Protein AF-A0A3B9KFS7-F1 (afdb_monomer)

Mean predicted aligned error: 14.06 Å

Solvent-accessible surface area (backbone atoms only — not comparable to full-atom values): 6832 Å² total; per-residue (Å²): 142,83,80,79,72,79,88,44,82,87,77,55,56,77,92,74,56,89,86,84,89,65,78,84,72,54,78,88,74,50,74,68,55,48,54,50,52,53,54,54,49,53,51,52,48,53,51,28,61,74,73,72,48,94,77,81,91,76,92,80,77,81,92,85,81,87,84,87,86,78,83,78,91,71,73,99,80,67,72,74,62,66,70,54,71,81,70,79,83,85,84,87,133

Structure (mmCIF, N/CA/C/O backbone):
data_AF-A0A3B9KFS7-F1
#
_entry.id   AF-A0A3B9KFS7-F1
#
loop_
_atom_site.group_PDB
_atom_site.id
_atom_site.type_symbol
_atom_site.label_atom_id
_atom_site.label_alt_id
_atom_site.l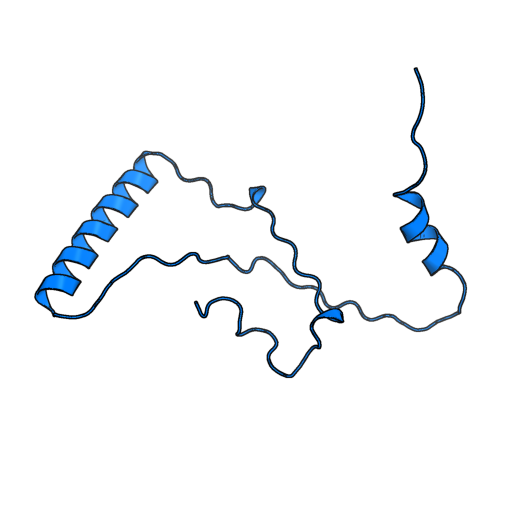abel_comp_id
_atom_site.label_asym_id
_atom_site.label_entity_id
_atom_site.label_seq_id
_atom_site.pdbx_PDB_ins_code
_atom_site.Cartn_x
_atom_site.Cartn_y
_atom_site.Cartn_z
_atom_site.occupancy
_atom_site.B_iso_or_equiv
_atom_site.auth_seq_id
_atom_site.auth_comp_id
_atom_site.auth_asym_id
_atom_site.auth_atom_id
_atom_site.pdbx_PDB_model_num
ATOM 1 N N . MET A 1 1 ? -8.259 -7.428 -1.381 1.00 32.88 1 MET A N 1
ATOM 2 C CA . MET A 1 1 ? -6.892 -7.045 -1.790 1.00 32.88 1 MET A CA 1
ATOM 3 C C . MET A 1 1 ? -7.002 -6.399 -3.169 1.00 32.88 1 MET A C 1
ATOM 5 O O . MET A 1 1 ? -7.025 -7.120 -4.153 1.00 32.88 1 MET A O 1
ATOM 9 N N . ILE A 1 2 ? -7.236 -5.081 -3.243 1.00 31.22 2 ILE A N 1
ATOM 10 C CA . ILE A 1 2 ? -7.615 -4.365 -4.485 1.00 31.22 2 ILE A CA 1
ATOM 11 C C . ILE A 1 2 ? -6.770 -3.091 -4.611 1.00 31.22 2 ILE A C 1
ATOM 13 O O . ILE A 1 2 ? -7.317 -2.001 -4.560 1.00 31.22 2 ILE A O 1
ATOM 17 N N . GLU A 1 3 ? -5.436 -3.176 -4.682 1.00 34.31 3 GLU A N 1
ATOM 18 C CA . GLU A 1 3 ? -4.622 -1.937 -4.745 1.00 34.31 3 GLU A CA 1
ATOM 19 C C . GLU A 1 3 ? -3.546 -1.907 -5.853 1.00 34.31 3 GLU A C 1
ATOM 21 O O . GLU A 1 3 ? -2.873 -0.898 -6.005 1.00 34.31 3 GLU A O 1
ATOM 26 N N . PHE A 1 4 ? -3.487 -2.911 -6.750 1.00 45.66 4 PHE A N 1
ATOM 27 C CA . PHE A 1 4 ? -2.748 -2.828 -8.042 1.00 45.66 4 PHE A CA 1
ATOM 28 C C . PHE A 1 4 ? -3.615 -3.103 -9.271 1.00 45.66 4 PHE A C 1
ATOM 30 O O . PHE A 1 4 ? -3.127 -3.072 -10.397 1.00 45.66 4 PHE A O 1
ATOM 37 N N . GLU A 1 5 ? -4.915 -3.338 -9.088 1.00 38.62 5 GLU A N 1
ATOM 38 C CA . GLU A 1 5 ? -5.811 -3.730 -10.183 1.00 38.62 5 GLU A CA 1
ATOM 39 C C . GLU A 1 5 ? -6.169 -2.591 -11.162 1.00 38.62 5 GLU A C 1
ATOM 41 O O . GLU A 1 5 ? -6.898 -2.838 -12.122 1.00 38.62 5 GLU A O 1
ATOM 46 N N . ILE A 1 6 ? -5.685 -1.356 -10.962 1.00 47.53 6 ILE A N 1
ATOM 47 C CA . ILE A 1 6 ? -6.344 -0.168 -11.541 1.00 47.53 6 ILE A CA 1
ATOM 48 C C . ILE A 1 6 ? -5.611 0.493 -12.724 1.00 47.53 6 ILE A C 1
ATOM 50 O O . ILE A 1 6 ? -6.243 1.257 -13.442 1.00 47.53 6 ILE A O 1
ATOM 54 N N . LEU A 1 7 ? -4.346 0.189 -13.043 1.00 51.28 7 LEU A N 1
ATOM 55 C CA . LEU A 1 7 ? -3.695 0.904 -14.164 1.00 51.28 7 LEU A CA 1
ATOM 56 C C . LEU A 1 7 ? -3.876 0.273 -15.555 1.00 51.28 7 LEU A C 1
ATOM 58 O O . LEU A 1 7 ? -3.604 0.945 -16.545 1.00 51.28 7 LEU A O 1
ATOM 62 N N . ALA A 1 8 ? -4.349 -0.974 -15.679 1.00 51.06 8 ALA A N 1
ATOM 63 C CA . ALA A 1 8 ? -4.336 -1.639 -16.991 1.00 51.06 8 ALA A CA 1
ATOM 64 C C . ALA A 1 8 ? -5.400 -2.721 -17.226 1.00 51.06 8 ALA A C 1
ATOM 66 O O . ALA A 1 8 ? -5.225 -3.544 -18.127 1.00 51.06 8 ALA A O 1
ATOM 67 N N . ARG A 1 9 ? -6.505 -2.772 -16.470 1.00 46.72 9 ARG A N 1
ATOM 68 C CA . ARG A 1 9 ? -7.557 -3.755 -16.779 1.00 46.72 9 ARG A CA 1
ATOM 69 C C . ARG A 1 9 ? -8.163 -3.471 -18.159 1.00 46.72 9 ARG A C 1
ATOM 71 O O . ARG A 1 9 ? -8.932 -2.534 -18.327 1.00 46.72 9 AR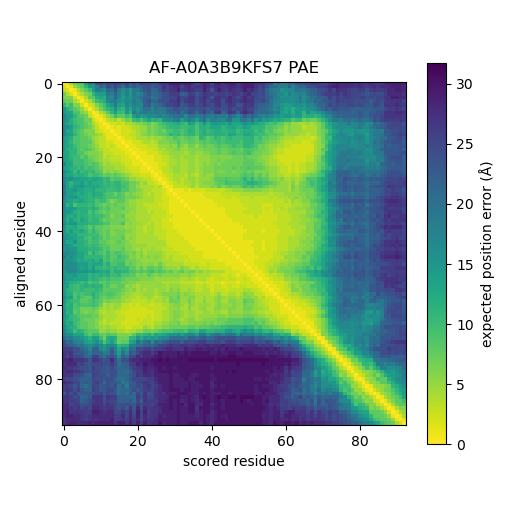G A O 1
ATOM 78 N N . GLY A 1 10 ? -7.785 -4.300 -19.134 1.00 57.88 10 GLY A N 1
ATOM 79 C CA . GLY A 1 10 ? -8.290 -4.292 -20.509 1.00 57.88 10 GLY A CA 1
ATOM 80 C C . GLY A 1 10 ? -7.387 -3.626 -21.554 1.00 57.88 10 GLY A C 1
ATOM 81 O O . GLY A 1 10 ? -7.647 -3.808 -22.738 1.00 57.88 10 GLY A O 1
ATOM 82 N N . LEU A 1 11 ? -6.332 -2.902 -21.154 1.00 69.69 11 LEU A N 1
ATOM 83 C CA . LEU A 1 11 ? -5.448 -2.193 -22.098 1.00 69.69 11 LEU A CA 1
ATOM 84 C C . LEU A 1 11 ? -4.188 -2.980 -22.461 1.00 69.69 11 LEU A C 1
ATOM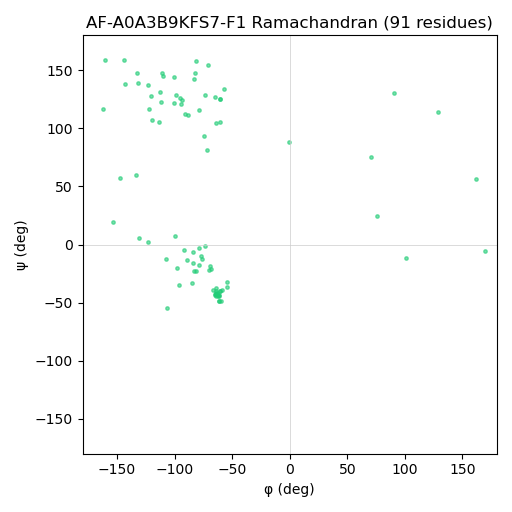 86 O O . LEU A 1 11 ? -3.738 -2.924 -23.601 1.00 69.69 11 LEU A O 1
ATOM 90 N N . TYR A 1 12 ? -3.645 -3.733 -21.506 1.00 71.06 12 TYR A N 1
ATOM 91 C CA . TYR A 1 12 ? -2.436 -4.524 -21.698 1.00 71.06 12 TYR A CA 1
ATOM 92 C C . TYR A 1 12 ? -2.657 -5.941 -21.181 1.00 71.06 12 TYR A C 1
ATOM 94 O O . TYR A 1 12 ? -3.275 -6.157 -20.135 1.00 71.06 12 TYR A O 1
ATOM 102 N N . ARG A 1 13 ? -2.153 -6.922 -21.924 1.00 75.44 13 ARG A N 1
ATOM 103 C CA . ARG A 1 13 ? -2.051 -8.303 -21.460 1.00 75.44 13 ARG A CA 1
ATOM 104 C C . ARG A 1 13 ? -0.955 -8.405 -20.388 1.00 75.44 13 ARG A C 1
ATOM 106 O O . ARG A 1 13 ? -0.029 -7.593 -20.401 1.00 75.44 13 ARG A O 1
ATOM 113 N N . PRO A 1 14 ? -1.011 -9.393 -19.478 1.00 74.50 14 PRO A N 1
ATOM 114 C CA . PRO A 1 14 ? -0.002 -9.545 -18.426 1.00 74.50 14 PRO A CA 1
ATOM 115 C C . PRO A 1 14 ? 1.445 -9.633 -18.937 1.00 74.50 14 PRO A C 1
ATOM 117 O O . PRO A 1 14 ? 2.354 -9.152 -18.275 1.00 74.50 14 PRO A O 1
ATOM 120 N N . ASP A 1 15 ? 1.665 -10.204 -20.121 1.00 79.81 15 ASP A N 1
ATOM 121 C CA . ASP A 1 15 ? 2.972 -10.315 -20.781 1.00 79.81 15 ASP A CA 1
ATOM 122 C C . ASP A 1 15 ? 3.459 -9.007 -21.430 1.00 79.81 15 ASP A C 1
ATOM 124 O O . ASP A 1 15 ? 4.630 -8.896 -21.782 1.00 79.81 15 ASP A O 1
ATOM 128 N N . GLN A 1 16 ? 2.587 -8.003 -21.562 1.00 76.81 16 GLN A N 1
ATOM 129 C CA . GLN A 1 16 ? 2.917 -6.678 -22.098 1.00 76.81 16 GLN A CA 1
ATOM 130 C C . GLN A 1 16 ? 3.329 -5.680 -21.008 1.00 76.81 16 GLN A C 1
ATOM 132 O O . GLN A 1 16 ? 3.703 -4.552 -21.325 1.00 76.81 16 GLN A O 1
ATOM 137 N N . VAL A 1 17 ? 3.254 -6.069 -19.731 1.00 77.38 17 VAL A N 1
ATOM 138 C CA . VAL A 1 17 ? 3.564 -5.198 -18.594 1.00 77.38 17 VAL A CA 1
ATOM 139 C C . VAL A 1 17 ? 4.668 -5.825 -17.755 1.00 77.38 17 VAL A C 1
ATOM 141 O O . VAL A 1 17 ? 4.485 -6.868 -17.135 1.00 77.38 17 VAL A O 1
ATOM 144 N N . ALA A 1 18 ? 5.812 -5.150 -17.683 1.00 82.94 18 ALA A N 1
ATOM 145 C CA . ALA A 1 18 ? 6.851 -5.467 -16.714 1.00 82.94 18 ALA A CA 1
ATOM 146 C C . ALA A 1 18 ? 6.670 -4.582 -15.473 1.00 82.94 18 ALA A C 1
ATOM 148 O O . ALA A 1 18 ? 6.702 -3.357 -15.572 1.00 82.94 18 ALA A O 1
ATOM 149 N N . ILE A 1 19 ? 6.481 -5.201 -14.305 1.00 82.88 19 ILE A N 1
ATOM 150 C CA . ILE A 1 19 ? 6.391 -4.501 -13.018 1.00 82.88 19 ILE A CA 1
ATOM 151 C C . ILE A 1 19 ? 7.620 -4.864 -12.195 1.00 82.88 19 ILE A C 1
ATOM 153 O O . ILE A 1 19 ? 7.852 -6.036 -11.901 1.00 82.88 19 ILE A O 1
ATOM 157 N N . THR A 1 20 ? 8.372 -3.849 -11.785 1.00 86.12 20 THR A N 1
ATOM 158 C CA . THR A 1 20 ? 9.524 -4.010 -10.897 1.00 86.12 20 THR A CA 1
ATOM 159 C C . THR A 1 20 ? 9.221 -3.351 -9.563 1.00 86.12 20 THR A C 1
ATOM 161 O O . THR A 1 20 ? 8.777 -2.206 -9.511 1.00 86.12 20 THR A O 1
ATOM 164 N N . TYR A 1 21 ? 9.478 -4.075 -8.476 1.00 84.50 21 TYR A N 1
ATOM 165 C CA . TYR A 1 21 ? 9.431 -3.527 -7.128 1.00 84.50 21 TYR A CA 1
ATOM 166 C C . TYR A 1 21 ? 10.848 -3.219 -6.648 1.00 84.50 21 TYR A C 1
ATOM 168 O O . TYR A 1 21 ? 11.686 -4.117 -6.574 1.00 84.50 21 TYR A O 1
ATOM 176 N N . ASP A 1 22 ? 11.091 -1.958 -6.298 1.00 85.06 22 ASP A N 1
ATOM 177 C CA . ASP A 1 22 ? 12.355 -1.512 -5.720 1.00 85.06 22 ASP A CA 1
ATOM 178 C C . ASP A 1 22 ? 12.141 -1.048 -4.264 1.00 85.06 22 ASP A C 1
ATOM 180 O O . ASP A 1 22 ? 11.586 0.033 -4.028 1.00 85.06 22 ASP A O 1
ATOM 184 N N . PRO A 1 23 ? 12.563 -1.843 -3.261 1.00 83.25 23 PRO A N 1
ATOM 185 C CA . PRO A 1 23 ? 12.412 -1.484 -1.855 1.00 83.25 23 PRO A CA 1
ATOM 186 C C . PRO A 1 23 ? 13.301 -0.308 -1.432 1.00 83.25 23 PRO A C 1
ATOM 188 O O . PRO A 1 23 ? 13.013 0.307 -0.405 1.00 83.25 23 PRO A O 1
ATOM 191 N N . SER A 1 24 ? 14.352 0.024 -2.191 1.00 87.31 24 SER A N 1
ATOM 192 C CA . SER A 1 24 ? 15.244 1.147 -1.877 1.00 87.31 24 SER A CA 1
ATOM 193 C C . SER A 1 24 ? 14.556 2.505 -2.038 1.00 87.31 24 SER A C 1
ATOM 195 O O . SER A 1 24 ? 14.942 3.478 -1.397 1.00 87.31 24 SER A O 1
ATOM 197 N N . LEU A 1 25 ? 13.473 2.559 -2.821 1.00 83.81 25 LEU A N 1
ATOM 198 C CA . LEU A 1 25 ? 12.663 3.758 -3.026 1.00 83.81 25 LEU A CA 1
ATOM 199 C C . LEU A 1 25 ? 11.700 4.042 -1.867 1.00 83.81 25 LEU A C 1
ATOM 201 O O . LEU A 1 25 ? 10.978 5.044 -1.903 1.00 83.81 25 LEU A O 1
ATOM 205 N N . ARG A 1 26 ? 11.638 3.180 -0.844 1.00 81.94 26 ARG A N 1
ATOM 206 C CA . ARG A 1 26 ? 10.824 3.443 0.348 1.00 81.94 26 ARG A CA 1
ATOM 207 C C . ARG A 1 26 ? 11.247 4.767 0.974 1.00 81.94 26 ARG A C 1
ATOM 209 O O . ARG A 1 26 ? 12.431 5.042 1.137 1.00 81.94 26 ARG A O 1
ATOM 216 N N . MET A 1 27 ? 10.258 5.591 1.321 1.00 80.44 27 MET A N 1
ATOM 217 C CA . MET A 1 27 ? 10.530 6.830 2.040 1.00 80.44 27 MET A CA 1
ATOM 218 C C . MET A 1 27 ? 11.187 6.469 3.379 1.00 80.44 27 MET A C 1
ATOM 220 O O . MET A 1 27 ? 10.608 5.665 4.114 1.00 80.44 27 MET A O 1
ATOM 224 N N . PRO A 1 28 ? 12.365 7.024 3.704 1.00 82.56 28 PRO A N 1
ATOM 225 C CA . PRO A 1 28 ? 12.974 6.788 5.001 1.00 82.56 28 PRO A CA 1
ATOM 226 C C . PRO A 1 28 ? 12.047 7.301 6.103 1.00 82.56 28 PRO A C 1
ATOM 228 O O . PRO A 1 28 ? 11.659 8.470 6.096 1.00 82.56 28 PRO A O 1
ATOM 231 N N . THR A 1 29 ? 11.696 6.440 7.054 1.00 85.69 29 THR A N 1
ATOM 232 C CA . THR A 1 29 ? 10.983 6.845 8.265 1.00 85.69 29 THR A CA 1
ATOM 233 C C . THR A 1 29 ? 11.986 7.003 9.399 1.00 85.69 29 THR A C 1
ATOM 235 O O . THR A 1 29 ? 12.816 6.133 9.659 1.00 85.69 29 THR A O 1
ATOM 238 N N . THR A 1 30 ? 11.946 8.150 10.074 1.00 92.19 30 THR A N 1
ATOM 239 C CA . THR A 1 30 ? 12.669 8.321 11.337 1.00 92.19 30 THR A CA 1
ATOM 240 C C . THR A 1 30 ? 11.839 7.719 12.475 1.00 92.19 30 THR A C 1
ATOM 242 O O . THR A 1 30 ? 10.613 7.638 12.352 1.00 92.19 30 THR A O 1
ATOM 245 N N . PRO A 1 31 ? 12.450 7.353 13.616 1.00 94.31 31 PRO A N 1
ATOM 246 C CA . PRO A 1 31 ? 11.696 6.864 14.772 1.00 94.31 31 PRO A CA 1
ATOM 247 C C . PRO A 1 31 ? 10.592 7.830 15.230 1.00 94.31 31 PRO A C 1
ATOM 249 O O . PRO A 1 31 ? 9.501 7.402 15.587 1.00 94.31 31 PRO A O 1
ATOM 252 N N . ALA A 1 32 ? 10.840 9.143 15.155 1.00 94.00 32 ALA A N 1
ATOM 253 C CA . ALA A 1 32 ? 9.846 10.160 15.499 1.00 94.00 32 ALA A CA 1
ATOM 254 C C . ALA A 1 32 ? 8.630 10.136 14.556 1.00 94.00 32 ALA A C 1
ATOM 256 O O . ALA A 1 32 ? 7.494 10.233 15.015 1.00 94.00 32 ALA A O 1
ATOM 257 N N . ILE A 1 33 ? 8.864 9.967 13.249 1.00 90.44 33 ILE A N 1
ATOM 258 C CA . ILE A 1 33 ? 7.787 9.838 12.258 1.00 90.44 33 ILE A CA 1
ATOM 259 C C . ILE A 1 33 ? 6.995 8.553 12.507 1.00 90.44 33 ILE A C 1
ATOM 261 O O . ILE A 1 33 ? 5.768 8.596 12.477 1.00 90.44 33 ILE A O 1
ATOM 265 N N . GLN A 1 34 ? 7.670 7.440 12.805 1.00 91.88 34 GLN A N 1
ATOM 266 C CA . GLN A 1 34 ? 6.994 6.174 13.092 1.00 91.88 34 GLN A CA 1
ATOM 267 C C . GLN A 1 34 ? 6.079 6.290 14.316 1.00 91.88 34 GLN A C 1
ATOM 269 O O . GLN A 1 34 ? 4.899 5.969 14.227 1.00 91.88 34 GLN A O 1
ATOM 274 N N . HIS A 1 35 ? 6.579 6.844 15.424 1.00 95.31 35 HIS A N 1
ATOM 275 C CA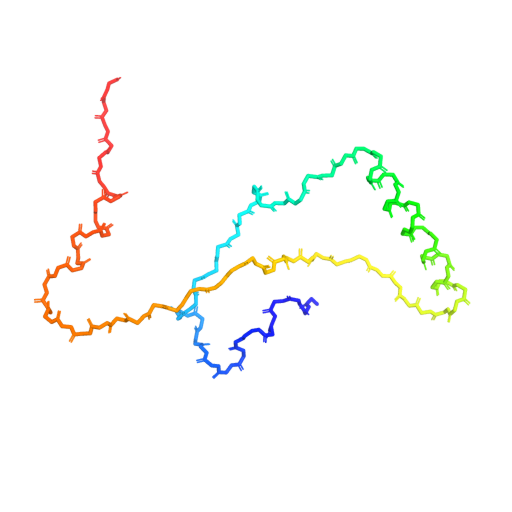 . HIS A 1 35 ? 5.763 7.055 16.621 1.00 95.31 35 HIS A CA 1
ATOM 276 C C . HIS A 1 35 ? 4.547 7.948 16.364 1.00 95.31 35 HIS A C 1
ATOM 278 O O . HIS A 1 35 ? 3.462 7.683 16.883 1.00 95.31 35 HIS A O 1
ATOM 284 N N . TRP A 1 36 ? 4.710 8.997 15.556 1.00 95.56 36 TRP A N 1
ATOM 285 C CA . TRP A 1 36 ? 3.593 9.849 15.160 1.00 95.56 36 TRP A CA 1
ATOM 286 C C . TRP A 1 36 ? 2.558 9.092 14.312 1.00 95.56 36 TRP A C 1
ATOM 288 O O . TRP A 1 36 ? 1.359 9.220 14.564 1.00 95.56 36 TRP A O 1
ATOM 298 N N . MET A 1 37 ? 3.002 8.273 13.352 1.00 94.00 37 MET A N 1
ATOM 299 C CA . MET A 1 37 ? 2.115 7.434 12.540 1.00 94.00 37 MET A CA 1
ATOM 300 C C . MET A 1 37 ? 1.333 6.437 13.400 1.00 94.00 37 MET A C 1
ATOM 302 O O . MET A 1 37 ? 0.121 6.308 13.224 1.00 94.00 37 MET A O 1
ATOM 306 N N . ASP A 1 38 ? 1.996 5.791 14.360 1.00 95.44 38 ASP A N 1
ATOM 307 C CA . ASP A 1 38 ? 1.373 4.822 15.265 1.00 95.44 38 ASP A CA 1
ATOM 308 C C . ASP A 1 38 ? 0.306 5.491 16.146 1.00 95.44 38 ASP A C 1
ATOM 310 O O . ASP A 1 38 ? -0.808 4.981 16.280 1.00 95.44 38 ASP A O 1
ATOM 314 N N . ALA A 1 39 ? 0.607 6.668 16.708 1.00 97.38 39 ALA A N 1
ATOM 315 C CA . ALA A 1 39 ? -0.345 7.427 17.518 1.00 97.38 39 ALA A CA 1
ATOM 316 C C . ALA A 1 39 ? -1.577 7.854 16.702 1.00 97.38 39 ALA A C 1
ATOM 318 O O . ALA A 1 39 ? -2.714 7.705 17.157 1.00 97.38 39 ALA A O 1
ATOM 319 N N . LEU A 1 40 ? -1.359 8.333 15.473 1.00 96.69 40 LEU A N 1
ATOM 320 C CA . LEU A 1 40 ? -2.437 8.705 14.560 1.00 96.69 40 LEU A CA 1
ATOM 321 C C . LEU A 1 40 ? -3.297 7.494 14.174 1.00 96.69 40 LEU A C 1
ATOM 323 O O . LEU A 1 40 ? -4.521 7.609 14.089 1.00 96.69 40 LEU A O 1
ATOM 327 N N . TRP A 1 41 ? -2.679 6.334 13.947 1.00 95.06 41 TRP A N 1
ATOM 328 C CA . TRP A 1 41 ? -3.396 5.096 13.658 1.00 95.06 41 TRP A CA 1
ATOM 329 C C . TRP A 1 41 ? -4.310 4.688 14.816 1.00 95.06 41 TRP A C 1
ATOM 331 O O . TRP A 1 41 ? -5.497 4.449 14.596 1.00 95.06 41 TRP A O 1
ATOM 341 N N . GLN A 1 42 ? -3.796 4.685 16.050 1.00 96.81 42 GLN A N 1
ATOM 342 C CA . GLN A 1 42 ? -4.591 4.349 17.237 1.00 96.81 42 GLN A CA 1
ATOM 343 C C . GLN A 1 42 ? -5.775 5.301 17.431 1.00 96.81 42 GLN A C 1
ATOM 345 O O . GLN A 1 42 ? -6.882 4.855 17.732 1.00 96.81 42 GLN A O 1
ATOM 350 N N . GLN A 1 43 ? -5.574 6.601 17.192 1.00 97.75 43 GLN A N 1
ATOM 351 C CA . GLN A 1 43 ? -6.660 7.579 17.238 1.00 97.75 43 GLN A CA 1
ATOM 352 C C . GLN A 1 43 ? -7.763 7.243 16.225 1.00 97.75 43 GLN A C 1
ATOM 354 O O . GLN A 1 43 ? -8.939 7.204 16.584 1.00 97.75 43 GLN A O 1
ATOM 359 N N . LYS A 1 44 ? -7.396 6.965 14.968 1.00 96.62 44 LYS A N 1
ATOM 360 C CA . LYS A 1 44 ? -8.368 6.610 13.922 1.00 96.62 44 LYS A CA 1
ATOM 361 C C . LYS A 1 44 ? -9.087 5.302 14.223 1.00 96.62 44 LYS A C 1
ATOM 363 O O . LYS A 1 44 ? -10.281 5.201 13.962 1.00 96.62 44 LYS A O 1
ATOM 368 N N . LEU A 1 45 ? -8.382 4.322 14.783 1.00 96.38 45 LEU A N 1
ATOM 369 C CA . LEU A 1 45 ? -8.973 3.046 15.167 1.00 96.38 45 LEU A CA 1
ATOM 370 C C . LEU A 1 45 ? -10.022 3.226 16.269 1.00 96.38 45 LEU A C 1
ATOM 372 O O . LEU A 1 45 ? -11.106 2.660 16.166 1.00 96.38 45 LEU A O 1
ATOM 376 N N . ALA A 1 46 ? -9.739 4.056 17.277 1.00 96.56 46 ALA A N 1
ATOM 377 C CA . ALA A 1 46 ? -10.709 4.393 18.315 1.00 96.56 46 ALA A CA 1
ATOM 378 C C . ALA A 1 46 ? -11.949 5.097 17.735 1.00 96.56 46 ALA A C 1
ATOM 380 O O . ALA A 1 46 ? -13.072 4.728 18.073 1.00 96.56 46 ALA A O 1
ATOM 381 N N . SER A 1 47 ? -11.766 6.058 16.822 1.00 97.00 47 SER A N 1
ATOM 382 C CA . SER A 1 47 ? -12.884 6.721 16.133 1.00 97.00 47 SER A CA 1
ATOM 383 C C . SER A 1 47 ? -13.712 5.743 15.294 1.00 97.00 47 SER A C 1
ATOM 385 O O . SER A 1 47 ? -14.934 5.732 15.394 1.00 97.00 47 SER A O 1
ATOM 387 N N . ALA A 1 48 ? -13.065 4.858 14.532 1.00 96.19 48 ALA A N 1
ATOM 388 C CA . ALA A 1 48 ? -13.746 3.835 13.741 1.00 96.19 48 ALA A CA 1
ATOM 389 C C . ALA A 1 48 ? -14.568 2.869 14.609 1.00 96.19 48 ALA A C 1
ATOM 391 O O . ALA A 1 48 ? -15.703 2.537 14.270 1.00 96.19 48 ALA A O 1
ATOM 392 N N . GLN A 1 49 ? -14.027 2.472 15.766 1.00 94.19 49 GLN A N 1
ATOM 393 C CA . GLN A 1 49 ? -14.746 1.655 16.745 1.00 94.19 49 GLN A CA 1
ATOM 394 C C . GLN A 1 49 ? -15.978 2.376 17.305 1.00 94.19 49 GLN A C 1
ATOM 396 O O . GLN A 1 49 ? -17.027 1.753 17.450 1.00 94.19 49 GLN A O 1
ATOM 401 N N . GLN A 1 50 ? -15.869 3.675 17.598 1.00 96.12 50 GLN A N 1
ATOM 402 C CA . GLN A 1 50 ? -16.991 4.484 18.086 1.00 96.12 50 GLN A CA 1
ATOM 403 C C . GLN A 1 50 ? -18.086 4.664 17.027 1.00 96.12 50 GLN A C 1
ATOM 405 O O . GLN A 1 50 ? -19.268 4.609 17.352 1.00 96.12 50 GLN A O 1
ATOM 410 N N . GLU A 1 51 ? -17.698 4.858 15.768 1.00 96.12 51 GLU A N 1
ATOM 411 C CA . GLU A 1 51 ? -18.614 5.068 14.640 1.00 96.12 51 GLU A CA 1
ATOM 412 C C . GLU A 1 51 ? -19.143 3.755 14.034 1.00 96.12 51 GLU A C 1
ATOM 414 O O . GLU A 1 51 ? -20.037 3.772 13.189 1.00 96.12 51 GLU A O 1
ATOM 419 N N . GLY A 1 52 ? -18.630 2.605 14.482 1.00 95.00 52 GLY A N 1
ATOM 420 C CA . GLY A 1 52 ? -19.138 1.286 14.112 1.00 95.00 52 GLY A CA 1
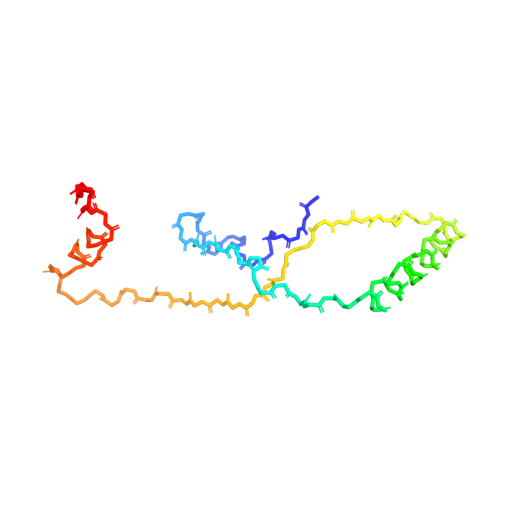ATOM 421 C C . GLY A 1 52 ? -18.760 0.826 12.703 1.00 95.00 52 GLY A C 1
ATOM 422 O O . GLY A 1 52 ? -19.458 -0.021 12.144 1.00 95.00 52 GLY A O 1
ATOM 423 N N . TYR A 1 53 ? -17.670 1.344 12.125 1.00 94.50 53 TYR A N 1
ATOM 424 C CA . TYR A 1 53 ? -17.146 0.858 10.846 1.00 94.50 53 TYR A CA 1
ATOM 425 C C . TYR A 1 53 ? -15.800 0.135 11.012 1.00 94.50 53 TYR A C 1
ATOM 427 O O . TYR A 1 53 ? -14.997 0.480 11.882 1.00 94.50 53 TYR A O 1
ATOM 435 N N . PRO A 1 54 ? -15.518 -0.884 10.181 1.00 90.31 54 PRO A N 1
A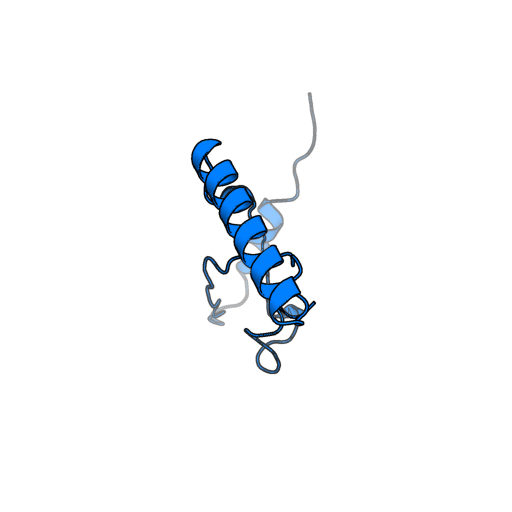TOM 436 C CA . PRO A 1 54 ? -14.246 -1.586 10.227 1.00 90.31 54 PRO A CA 1
ATOM 437 C C . PRO A 1 54 ? -13.128 -0.723 9.633 1.00 90.31 54 PRO A C 1
ATOM 439 O O . PRO A 1 54 ? -13.221 -0.259 8.497 1.00 90.31 54 PRO A O 1
ATOM 442 N N . LEU A 1 55 ? -12.036 -0.572 10.381 1.00 92.38 55 LEU A N 1
ATOM 443 C CA . LEU A 1 55 ? -10.777 -0.001 9.909 1.00 92.38 55 LEU A CA 1
ATOM 444 C C . LEU A 1 55 ? -9.673 -1.049 10.076 1.00 92.38 55 LEU A C 1
ATOM 446 O O . LEU A 1 55 ? -9.516 -1.618 11.155 1.00 92.38 55 LEU A O 1
ATOM 450 N N . TYR A 1 56 ? -8.922 -1.323 9.011 1.00 87.62 56 TYR A N 1
ATOM 451 C CA . TYR A 1 56 ? -7.873 -2.342 8.992 1.00 87.62 56 TYR A CA 1
ATOM 452 C C . TYR A 1 56 ? -6.686 -1.900 8.136 1.00 87.62 56 TYR A C 1
ATOM 454 O O . TYR A 1 56 ? -6.809 -1.031 7.273 1.00 87.62 56 TYR A O 1
ATOM 462 N N . GLU A 1 57 ? -5.529 -2.502 8.390 1.00 86.00 57 GLU A N 1
ATOM 463 C CA . GLU A 1 57 ? -4.309 -2.256 7.626 1.00 86.00 57 GLU A CA 1
ATOM 464 C C . GLU A 1 57 ? -4.282 -3.108 6.345 1.00 86.00 57 GLU A C 1
ATOM 466 O O . GLU A 1 57 ? -4.710 -4.264 6.332 1.00 86.00 57 GLU A O 1
ATOM 471 N N . SER A 1 58 ? -3.768 -2.532 5.258 1.00 83.75 58 SER A N 1
ATOM 472 C CA . SER A 1 58 ? -3.558 -3.193 3.966 1.00 83.75 58 SER A CA 1
ATOM 473 C C . SER A 1 58 ? -2.155 -2.878 3.462 1.00 83.75 58 SER A C 1
ATOM 475 O O . SER A 1 58 ? -1.623 -1.793 3.703 1.00 83.75 58 SER A O 1
ATOM 477 N N . GLN A 1 59 ? -1.550 -3.819 2.737 1.00 80.50 59 GLN A N 1
ATOM 478 C CA . GLN A 1 59 ? -0.283 -3.562 2.066 1.00 80.50 59 GLN A CA 1
ATOM 479 C C . GLN A 1 59 ? -0.519 -2.770 0.781 1.00 80.50 59 GLN A C 1
ATOM 481 O O . GLN A 1 59 ? -1.103 -3.274 -0.180 1.00 80.50 59 GLN A O 1
ATOM 486 N N . LEU A 1 60 ? 0.009 -1.548 0.765 1.00 78.75 60 LEU A N 1
ATOM 487 C CA . LEU A 1 60 ? 0.048 -0.678 -0.403 1.00 78.75 60 LEU A CA 1
ATOM 488 C C . LEU A 1 60 ? 1.429 -0.716 -1.044 1.00 78.75 60 LEU A C 1
ATOM 490 O O . LEU A 1 60 ? 2.452 -0.717 -0.360 1.00 78.75 60 LEU A O 1
ATOM 494 N N . PHE A 1 61 ? 1.461 -0.648 -2.367 1.00 79.88 61 PHE A N 1
ATOM 495 C CA . PHE A 1 61 ? 2.662 -0.305 -3.119 1.00 79.88 61 PHE A CA 1
ATOM 496 C C . PHE A 1 61 ? 2.475 1.079 -3.744 1.00 79.88 61 PHE A C 1
ATOM 498 O O . PHE A 1 61 ? 1.380 1.489 -4.130 1.00 79.88 61 PHE A O 1
ATOM 505 N N . ARG A 1 62 ? 3.565 1.835 -3.818 1.00 81.50 62 ARG A N 1
ATOM 506 C CA . ARG A 1 62 ? 3.549 3.195 -4.347 1.00 81.50 62 ARG A CA 1
ATOM 507 C C . ARG A 1 62 ? 3.940 3.167 -5.817 1.00 81.50 62 ARG A C 1
ATOM 509 O O . ARG A 1 62 ? 5.015 2.674 -6.149 1.00 81.50 62 ARG A O 1
ATOM 516 N N . PHE A 1 63 ? 3.108 3.743 -6.678 1.00 83.44 63 PHE A N 1
ATOM 517 C CA . PHE A 1 63 ? 3.503 4.033 -8.051 1.00 83.44 63 PHE A CA 1
ATOM 518 C C . PHE A 1 63 ? 4.629 5.074 -8.055 1.00 83.44 63 PHE A C 1
ATOM 520 O O . PHE A 1 63 ? 4.502 6.125 -7.428 1.00 83.44 63 PHE A O 1
ATOM 527 N N . VAL A 1 64 ? 5.736 4.764 -8.72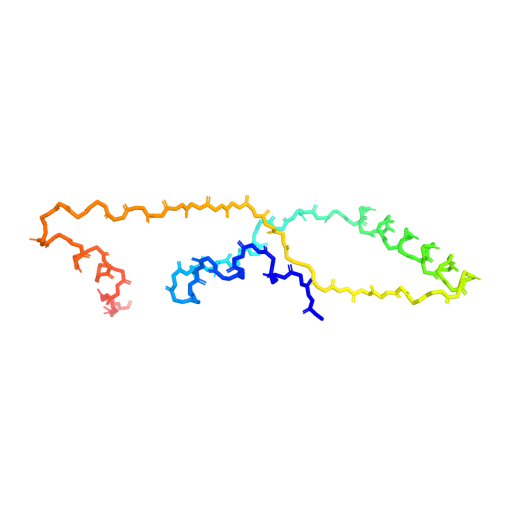9 1.00 85.00 64 VAL A N 1
ATOM 528 C CA . VAL A 1 64 ? 6.889 5.669 -8.845 1.00 85.00 64 VAL A CA 1
ATOM 529 C C . VAL A 1 64 ? 6.956 6.262 -10.245 1.00 85.00 64 VAL A C 1
ATOM 5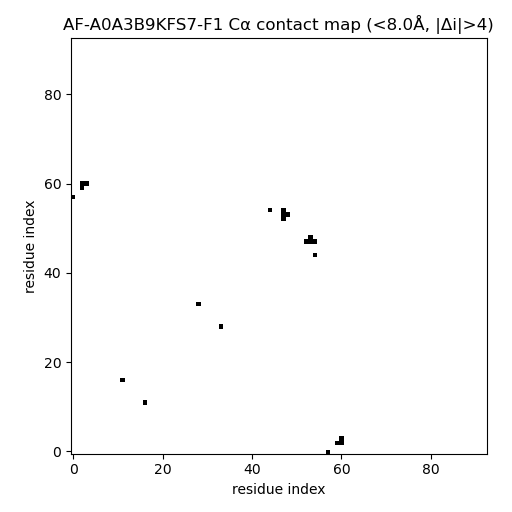31 O O . VAL A 1 64 ? 7.009 7.479 -10.391 1.00 85.00 64 VAL A O 1
ATOM 534 N N . HIS A 1 65 ? 6.965 5.408 -11.266 1.00 83.56 65 HIS A N 1
ATOM 535 C CA . HIS A 1 65 ? 7.134 5.816 -12.652 1.00 83.56 65 HIS A CA 1
ATOM 536 C C . HIS A 1 65 ? 6.623 4.734 -13.615 1.00 83.56 65 HIS A C 1
ATOM 538 O O . HIS A 1 65 ? 6.529 3.565 -13.235 1.00 83.56 65 HIS A O 1
ATOM 544 N N . ALA A 1 66 ? 6.315 5.123 -14.854 1.00 84.44 66 ALA A N 1
ATOM 545 C CA . ALA A 1 66 ? 6.017 4.219 -15.959 1.00 84.44 66 ALA A CA 1
ATOM 546 C C . ALA A 1 66 ? 6.593 4.778 -17.264 1.00 84.44 66 ALA A C 1
ATOM 548 O O . ALA A 1 66 ? 6.438 5.964 -17.547 1.00 84.44 66 ALA A O 1
ATOM 549 N N . GLU A 1 67 ? 7.180 3.895 -18.069 1.00 82.94 67 GLU A N 1
ATOM 550 C CA . GLU A 1 67 ? 7.699 4.202 -19.402 1.00 82.94 67 GLU A CA 1
ATOM 551 C C . GLU A 1 67 ? 7.025 3.283 -20.422 1.00 82.94 67 GLU A C 1
ATOM 553 O O . GLU A 1 67 ? 6.869 2.083 -20.180 1.00 82.94 67 GLU A O 1
ATOM 558 N N . SER A 1 68 ? 6.624 3.832 -21.570 1.00 80.75 68 SER A N 1
ATOM 559 C CA . SER A 1 68 ? 6.149 3.037 -22.704 1.00 80.75 68 SER A CA 1
ATOM 560 C C . SER A 1 68 ? 7.308 2.751 -23.652 1.00 80.75 68 SER A C 1
ATOM 562 O O . SER A 1 68 ? 7.927 3.679 -24.175 1.00 80.75 68 SER A O 1
ATOM 564 N N . TRP A 1 69 ? 7.557 1.477 -23.936 1.00 68.69 69 TRP A N 1
ATOM 565 C CA . TRP A 1 69 ? 8.494 1.080 -24.981 1.00 68.69 69 TRP A CA 1
ATOM 566 C C . TRP A 1 69 ? 7.751 0.992 -26.313 1.00 68.69 69 TRP A C 1
ATOM 568 O O . TRP A 1 69 ? 6.914 0.112 -26.505 1.00 68.69 69 TRP A O 1
ATOM 578 N N . HIS A 1 70 ? 8.057 1.903 -27.236 1.00 59.78 70 HIS A N 1
ATOM 579 C CA . HIS A 1 70 ? 7.706 1.737 -28.642 1.00 59.78 70 HIS A CA 1
ATOM 580 C C . HIS A 1 70 ? 8.868 1.036 -29.343 1.00 59.78 70 HIS A C 1
ATOM 582 O O . HIS A 1 70 ? 9.956 1.591 -29.472 1.00 59.78 70 HIS A O 1
ATOM 588 N N . GLU A 1 71 ? 8.647 -0.202 -29.779 1.00 57.66 71 GLU A N 1
ATOM 589 C CA . GLU A 1 71 ? 9.559 -0.875 -30.699 1.00 57.66 71 GLU A CA 1
ATOM 590 C C . GLU A 1 71 ? 9.342 -0.257 -32.089 1.00 57.66 71 GLU A C 1
ATOM 592 O O . GLU A 1 71 ? 8.431 -0.649 -32.823 1.00 57.66 71 GLU A O 1
ATOM 597 N N . GLU A 1 72 ? 10.130 0.763 -32.445 1.00 48.16 72 GLU A N 1
ATOM 598 C CA . GLU A 1 72 ? 10.266 1.159 -33.847 1.00 48.16 72 GLU A CA 1
ATOM 599 C C . GLU A 1 72 ? 10.841 -0.041 -34.601 1.00 48.16 72 GLU A C 1
ATOM 601 O O . GLU A 1 72 ? 12.007 -0.414 -34.456 1.00 48.16 72 GLU A O 1
ATOM 606 N N . ARG A 1 73 ? 9.983 -0.705 -35.377 1.00 50.94 73 ARG A N 1
ATOM 607 C CA . ARG A 1 73 ? 10.388 -1.760 -36.299 1.00 50.94 73 ARG A CA 1
ATOM 608 C C . ARG A 1 73 ? 11.132 -1.136 -37.470 1.00 50.94 73 ARG A C 1
ATOM 610 O O . ARG A 1 73 ? 10.570 -0.977 -38.547 1.00 50.94 73 ARG A O 1
ATOM 617 N N . GLU A 1 74 ? 12.409 -0.859 -37.268 1.00 40.91 74 GLU A N 1
ATOM 618 C CA . GLU A 1 74 ? 13.340 -0.615 -38.357 1.00 40.91 74 GLU A CA 1
ATOM 619 C C . GLU A 1 74 ? 14.461 -1.656 -38.293 1.00 40.91 74 GLU A C 1
ATOM 621 O O . GLU A 1 74 ? 15.313 -1.649 -37.410 1.00 40.91 74 GLU A O 1
ATOM 626 N N . GLY A 1 75 ? 14.422 -2.602 -39.234 1.00 44.31 75 GLY A N 1
ATOM 627 C CA . GLY A 1 75 ? 15.587 -3.410 -39.590 1.00 44.31 75 GLY A CA 1
ATOM 628 C C . GLY A 1 75 ? 16.043 -4.438 -38.554 1.00 44.31 75 GLY A C 1
ATOM 629 O O . GLY A 1 75 ? 17.082 -4.299 -37.917 1.00 44.31 75 GLY A O 1
ATOM 630 N N . ASP A 1 76 ? 15.292 -5.529 -38.465 1.00 52.25 76 ASP A N 1
ATOM 631 C CA . ASP A 1 76 ? 15.779 -6.908 -38.356 1.00 52.25 76 ASP A CA 1
ATOM 632 C C . ASP A 1 76 ? 17.325 -7.086 -38.371 1.00 52.25 76 ASP A C 1
ATOM 634 O O . ASP A 1 76 ? 17.919 -7.245 -39.442 1.00 52.25 76 ASP A O 1
ATOM 638 N N . ARG A 1 77 ? 17.976 -7.025 -37.186 1.00 48.03 77 ARG A N 1
ATOM 639 C CA . ARG A 1 77 ? 19.158 -7.843 -36.782 1.00 48.03 77 ARG A CA 1
ATOM 640 C C . ARG A 1 77 ? 19.895 -7.458 -35.486 1.00 48.03 77 ARG A C 1
ATOM 642 O O . ARG A 1 77 ? 20.776 -8.214 -35.088 1.00 48.03 77 ARG A O 1
ATOM 649 N N . ALA A 1 78 ? 19.579 -6.368 -34.784 1.00 50.81 78 ALA A N 1
ATOM 650 C CA . ALA A 1 78 ? 20.449 -5.917 -33.677 1.00 50.81 78 ALA A CA 1
ATOM 651 C C . ALA A 1 78 ? 20.027 -6.340 -32.249 1.00 50.81 78 ALA A C 1
ATOM 653 O O . ALA A 1 78 ? 20.857 -6.338 -31.339 1.00 50.81 78 ALA A O 1
ATOM 654 N N . PHE A 1 79 ? 18.765 -6.716 -32.005 1.00 45.47 79 PHE A N 1
ATOM 655 C CA . PHE A 1 79 ? 18.261 -6.789 -30.620 1.00 45.47 79 PHE A CA 1
ATOM 656 C C . PHE A 1 79 ? 18.560 -8.087 -29.862 1.00 45.47 79 PHE A C 1
ATOM 658 O O . PHE A 1 79 ? 18.517 -8.113 -28.630 1.00 45.47 79 PHE A O 1
ATOM 665 N N . ARG A 1 80 ? 18.946 -9.157 -30.566 1.00 46.44 80 ARG A N 1
ATOM 666 C CA . ARG A 1 80 ? 19.350 -10.410 -29.909 1.00 46.44 80 ARG A CA 1
ATOM 667 C C . ARG A 1 80 ? 20.688 -10.292 -29.163 1.00 46.44 80 ARG A C 1
ATOM 669 O O . ARG A 1 80 ? 20.907 -11.038 -28.211 1.00 46.44 80 ARG A O 1
ATOM 676 N N . ASP A 1 81 ? 21.527 -9.316 -29.517 1.00 42.75 81 ASP A N 1
ATOM 677 C CA . ASP A 1 81 ? 22.881 -9.172 -28.966 1.00 42.75 81 ASP A CA 1
ATOM 678 C C . ASP A 1 81 ? 22.946 -8.436 -27.617 1.00 42.75 81 ASP A C 1
ATOM 680 O O . ASP A 1 81 ? 23.882 -8.652 -26.844 1.00 42.75 81 ASP A O 1
ATOM 684 N N . ARG A 1 82 ? 21.950 -7.606 -27.264 1.00 44.28 82 ARG A N 1
ATOM 685 C CA . ARG A 1 82 ? 21.999 -6.836 -26.003 1.00 44.28 82 ARG A CA 1
ATOM 686 C C . ARG A 1 82 ? 21.497 -7.629 -24.789 1.00 44.28 82 ARG A C 1
ATOM 688 O O . ARG A 1 82 ? 22.065 -7.486 -23.710 1.00 44.28 82 ARG A O 1
ATOM 695 N N . PHE A 1 83 ? 20.514 -8.518 -24.958 1.00 41.91 83 PHE A N 1
ATOM 696 C CA . PHE A 1 83 ? 19.994 -9.343 -23.854 1.00 41.91 83 PHE A CA 1
ATOM 697 C C . PHE A 1 83 ? 20.850 -10.580 -23.537 1.00 41.91 83 PHE A C 1
ATOM 699 O O . PHE A 1 83 ? 20.837 -11.055 -22.403 1.00 41.91 83 PHE A O 1
ATOM 706 N N . LEU A 1 84 ? 21.658 -11.073 -24.484 1.00 42.78 84 LEU A N 1
ATOM 707 C CA . LEU A 1 84 ? 22.590 -12.178 -24.221 1.00 42.78 84 LEU A CA 1
ATOM 708 C C . LEU A 1 84 ? 23.873 -11.736 -23.493 1.00 42.78 84 LEU A C 1
ATOM 710 O O . LEU A 1 84 ? 24.534 -12.568 -22.871 1.00 42.78 84 LEU A O 1
ATOM 714 N N . ARG A 1 85 ? 24.206 -10.435 -23.480 1.00 39.41 85 ARG A N 1
ATOM 715 C CA . ARG A 1 85 ? 25.435 -9.930 -22.838 1.00 39.41 85 ARG A CA 1
ATOM 716 C C . ARG A 1 85 ? 25.365 -9.837 -21.304 1.00 39.41 85 ARG A C 1
ATOM 718 O O . ARG A 1 85 ? 26.402 -9.680 -20.674 1.00 39.41 85 ARG A O 1
ATOM 725 N N . LEU A 1 86 ? 24.195 -10.018 -20.684 1.00 45.56 86 LEU A N 1
ATOM 726 C CA . LEU A 1 86 ? 24.067 -10.096 -19.216 1.00 45.56 86 LEU A CA 1
ATOM 727 C C . LEU A 1 86 ? 23.951 -11.530 -18.671 1.00 45.56 86 LEU A C 1
ATOM 729 O O . LEU A 1 86 ? 23.745 -11.713 -17.473 1.00 45.56 86 LEU A O 1
ATOM 733 N N . ARG A 1 87 ? 24.113 -12.570 -19.507 1.00 48.12 87 ARG A N 1
ATOM 734 C CA . ARG A 1 87 ? 24.018 -13.960 -19.029 1.00 48.12 87 ARG A CA 1
ATOM 735 C C . ARG A 1 87 ? 24.924 -14.958 -19.760 1.00 48.12 87 ARG A C 1
ATOM 737 O O . ARG A 1 87 ? 24.446 -15.980 -20.238 1.00 48.12 87 ARG A O 1
ATOM 744 N N . ARG A 1 88 ? 26.243 -14.728 -19.787 1.00 39.38 88 ARG A N 1
ATOM 745 C CA . ARG A 1 88 ? 27.237 -15.825 -19.807 1.00 39.38 88 ARG A CA 1
ATOM 746 C C . ARG A 1 88 ? 28.626 -15.327 -19.407 1.00 39.38 88 ARG A C 1
ATOM 748 O O . ARG A 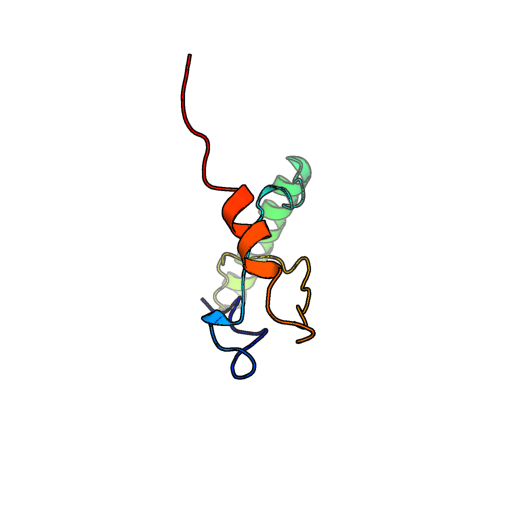1 88 ? 29.218 -14.521 -20.111 1.00 39.38 88 ARG A O 1
ATOM 755 N N . GLY A 1 89 ? 29.133 -15.848 -18.295 1.00 34.66 89 GLY A N 1
ATOM 756 C CA . GLY A 1 89 ? 30.494 -15.603 -17.823 1.00 34.66 89 GLY A CA 1
ATOM 757 C C . GLY A 1 89 ? 30.666 -15.945 -16.348 1.00 34.66 89 GLY A C 1
ATOM 758 O O . GLY A 1 89 ? 31.017 -15.079 -15.560 1.00 34.66 89 GLY A O 1
ATOM 759 N N . GLY A 1 90 ? 30.354 -17.185 -15.965 1.00 40.12 90 GLY A N 1
ATOM 760 C CA . GLY A 1 90 ? 30.875 -17.746 -14.723 1.00 40.12 90 GLY A CA 1
ATOM 761 C C . GLY A 1 90 ? 32.287 -18.294 -14.941 1.00 40.12 90 GLY A C 1
ATOM 762 O O . GLY A 1 90 ? 32.555 -18.838 -16.012 1.00 40.12 90 GLY A O 1
ATOM 763 N N . GLY A 1 91 ? 33.125 -18.214 -13.902 1.00 35.34 91 GLY A N 1
ATOM 764 C CA . GLY A 1 91 ? 34.177 -19.203 -13.641 1.00 35.34 91 GLY A CA 1
ATOM 765 C C . GLY A 1 91 ? 35.606 -18.688 -13.422 1.00 35.34 91 GLY A C 1
ATOM 766 O O . GLY A 1 91 ? 36.259 -18.297 -14.381 1.00 35.34 91 GLY A O 1
ATOM 767 N N . GLY A 1 92 ? 36.094 -18.876 -12.185 1.00 35.72 92 GLY A N 1
ATOM 768 C CA . GLY A 1 92 ? 37.510 -19.062 -11.804 1.00 35.72 92 GLY A CA 1
ATOM 769 C C . GLY A 1 92 ? 38.269 -17.772 -11.479 1.00 35.72 92 GLY A C 1
ATOM 770 O O . GLY A 1 92 ? 38.220 -16.836 -12.264 1.00 35.72 92 GLY A O 1
ATOM 771 N N . VAL A 1 93 ? 38.991 -17.637 -10.362 1.00 40.03 93 VAL A N 1
ATOM 772 C CA . VAL A 1 93 ? 39.640 -18.608 -9.454 1.00 40.03 93 VAL A CA 1
ATOM 773 C C . VAL A 1 93 ? 39.474 -18.139 -8.011 1.00 40.03 93 VAL A C 1
ATOM 775 O O . VAL A 1 93 ? 39.531 -16.907 -7.801 1.00 40.03 93 VAL A O 1
#

Radius of gyration: 22.6 Å; Cα contacts (8 Å, |Δi|>4): 11; chains: 1; bounding box: 59×29×58 Å

Foldseek 3Di:
DPAPVPDDDPNDDPVQDDDDDDPVPPDDDDPVNVVVVVVVVVVVCVVCVVVVHDDDDDDHDDDDDDDDDDPPPDDPDDDVPPVCVVDDDDDDD

Secondary structure (DSSP, 8-state):
--SSTTS-TTTS-GGG------GGGSPPPPHHHHHHHHHHHHHHHHHHHHHT-----------------------TTSTHHHHHTTS------

pLDDT: mean 71.59, std 21.93, range [31.22, 97.75]

Sequence (93 aa):
MIEFEILARGLYRPDQVAITYDPSLRMPTTPAIQHWMDALWQQKLASAQQEGYPLYESQLFRFVHAESWHEEREGDRAFRDRFLRLRRGGGGV